Protein AF-K4B1J2-F1 (afdb_monomer_lite)

Structure (mmCIF, N/CA/C/O backbone):
data_AF-K4B1J2-F1
#
_entry.id   AF-K4B1J2-F1
#
loop_
_atom_site.group_PDB
_atom_site.id
_atom_site.type_symbol
_atom_site.label_atom_id
_atom_site.label_alt_id
_atom_site.label_comp_id
_atom_site.label_asym_id
_atom_site.label_entity_id
_atom_site.label_seq_id
_atom_site.pdbx_PDB_ins_code
_atom_site.Cartn_x
_atom_site.Cartn_y
_atom_site.Cartn_z
_atom_site.occupancy
_atom_site.B_iso_or_equiv
_atom_site.auth_seq_id
_atom_site.auth_comp_id
_atom_site.auth_asym_id
_atom_site.auth_atom_id
_atom_site.pdbx_PDB_model_num
ATOM 1 N N . MET A 1 1 ? 7.329 1.971 18.865 1.00 65.94 1 MET A N 1
ATOM 2 C CA . MET A 1 1 ? 6.231 2.694 19.542 1.00 65.94 1 MET A CA 1
ATOM 3 C C . MET A 1 1 ? 6.055 2.096 20.922 1.00 65.94 1 MET A C 1
ATOM 5 O O . MET A 1 1 ? 6.314 0.913 21.078 1.00 65.94 1 MET A O 1
ATOM 9 N N . ASP A 1 2 ? 5.655 2.904 21.894 1.00 85.88 2 ASP A N 1
ATOM 10 C CA . ASP A 1 2 ? 5.395 2.458 23.261 1.00 85.88 2 ASP A CA 1
ATOM 11 C C . ASP A 1 2 ? 3.992 1.836 23.347 1.00 85.88 2 ASP A C 1
ATOM 13 O O . ASP A 1 2 ? 2.988 2.536 23.201 1.00 85.88 2 ASP A O 1
ATOM 17 N N . GLU A 1 3 ? 3.916 0.516 23.526 1.00 83.94 3 GLU A N 1
ATOM 18 C CA . GLU A 1 3 ? 2.638 -0.205 23.576 1.00 83.94 3 GLU A CA 1
ATOM 19 C C . GLU A 1 3 ? 1.816 0.123 24.824 1.00 83.94 3 GLU A C 1
ATOM 21 O O . GLU A 1 3 ? 0.589 0.056 24.769 1.00 83.94 3 GLU A O 1
ATOM 26 N N . SER A 1 4 ? 2.462 0.566 25.909 1.00 87.62 4 SER A N 1
ATOM 27 C CA . SER A 1 4 ? 1.783 0.930 27.160 1.00 87.62 4 SER A CA 1
ATOM 28 C C . SER A 1 4 ? 0.868 2.153 27.017 1.00 87.62 4 SER A C 1
ATOM 30 O O . SER A 1 4 ? -0.013 2.374 27.844 1.00 87.62 4 SER A O 1
ATOM 32 N N . LYS A 1 5 ? 1.042 2.930 25.939 1.00 89.06 5 LYS A N 1
ATOM 33 C CA . LYS A 1 5 ? 0.238 4.119 25.619 1.00 89.06 5 LYS A CA 1
ATOM 34 C C . LYS A 1 5 ? -0.863 3.857 24.591 1.00 89.06 5 LYS A C 1
ATOM 36 O O . LYS A 1 5 ? -1.592 4.786 24.239 1.00 89.06 5 LYS A O 1
ATOM 41 N N . LYS A 1 6 ? -0.986 2.632 24.067 1.00 90.94 6 LYS A N 1
ATOM 42 C CA . LYS A 1 6 ? -2.029 2.299 23.090 1.00 90.94 6 LYS A CA 1
ATOM 4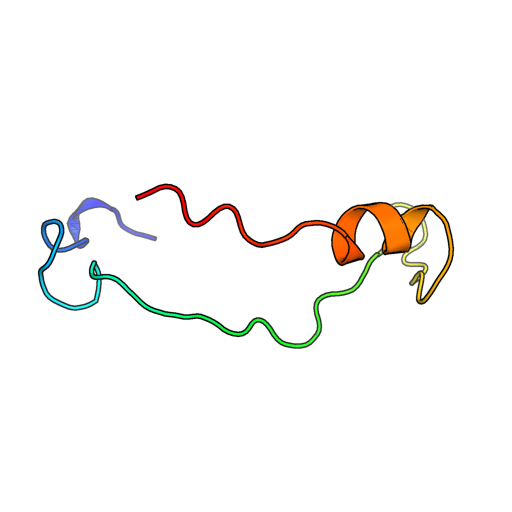3 C C . LYS A 1 6 ? -3.394 2.256 23.803 1.00 90.94 6 LYS A C 1
ATOM 45 O O . LYS A 1 6 ? -3.534 1.507 24.768 1.00 90.94 6 LYS A O 1
ATOM 50 N N . PRO A 1 7 ? -4.410 3.014 23.349 1.00 94.19 7 PRO A N 1
ATOM 51 C CA . PRO A 1 7 ? -5.744 2.931 23.935 1.00 94.19 7 PRO A CA 1
ATOM 52 C C . PRO A 1 7 ? -6.391 1.560 23.654 1.00 94.19 7 PRO A C 1
ATOM 54 O O . PRO A 1 7 ? -6.019 0.899 22.675 1.00 94.19 7 PRO A O 1
ATOM 57 N N . PRO A 1 8 ? -7.376 1.128 24.465 1.00 93.81 8 PRO A N 1
ATOM 58 C CA . PRO A 1 8 ? -8.158 -0.080 24.202 1.00 93.81 8 PRO A CA 1
ATOM 59 C C . PRO A 1 8 ? -8.754 -0.115 22.787 1.00 93.81 8 PRO A C 1
ATOM 61 O O . PRO A 1 8 ? -8.968 0.923 22.157 1.00 93.81 8 PRO A O 1
ATOM 64 N N . VAL A 1 9 ? -9.039 -1.319 22.285 1.00 93.81 9 VAL A N 1
ATOM 65 C CA . VAL A 1 9 ? -9.671 -1.509 20.968 1.00 93.81 9 VAL A CA 1
ATOM 66 C C . VAL A 1 9 ? -11.002 -0.751 20.908 1.00 93.81 9 VAL A C 1
ATOM 68 O O . VAL A 1 9 ? -11.805 -0.806 21.836 1.00 93.81 9 VAL A O 1
ATOM 71 N N . GLY A 1 10 ? -11.224 -0.023 19.817 1.00 94.25 10 GLY A N 1
ATOM 72 C CA . GLY A 1 10 ? -12.389 0.834 19.593 1.00 94.25 10 GLY A CA 1
ATOM 73 C C . GLY A 1 10 ? -12.267 2.247 20.173 1.00 94.25 10 GLY A C 1
ATOM 74 O O . GLY A 1 10 ? -13.126 3.082 19.895 1.00 94.25 10 GLY A O 1
ATOM 75 N N . GLN A 1 11 ? -11.214 2.552 20.939 1.00 94.75 11 GLN A N 1
ATOM 76 C CA . GLN A 1 11 ? -11.015 3.860 21.568 1.00 94.75 11 GLN A CA 1
ATOM 77 C C . GLN A 1 11 ? -9.872 4.653 20.923 1.00 94.75 11 GLN A C 1
ATOM 79 O O . GLN A 1 11 ? -8.882 4.106 20.433 1.00 94.75 11 GLN A O 1
ATOM 84 N N . GLY A 1 12 ? -9.989 5.983 20.948 1.00 93.31 12 GLY A N 1
ATOM 85 C CA . GLY A 1 12 ? -8.984 6.880 20.375 1.00 93.31 12 GLY A CA 1
ATOM 86 C C . GLY A 1 12 ? -8.708 6.578 18.896 1.00 93.31 12 GLY A C 1
ATOM 87 O O . GLY A 1 12 ? -9.632 6.511 18.084 1.00 93.31 12 GLY A O 1
ATOM 88 N N . LEU A 1 13 ? -7.427 6.410 18.551 1.00 93.31 13 LEU A N 1
ATOM 89 C CA . LEU A 1 13 ? -6.979 6.013 17.209 1.00 93.31 13 LEU A CA 1
ATOM 90 C C . LEU A 1 13 ? -6.892 4.488 17.019 1.00 93.31 13 LEU A C 1
ATOM 92 O O . LEU A 1 13 ? -6.670 4.042 15.899 1.00 93.31 13 LEU A O 1
ATOM 96 N N . ASN A 1 14 ? -7.089 3.679 18.069 1.00 93.94 14 ASN A N 1
ATOM 97 C CA . ASN A 1 14 ? -7.128 2.216 17.965 1.00 93.94 14 ASN A CA 1
ATOM 98 C C . ASN A 1 14 ? -8.531 1.747 17.547 1.00 93.94 14 ASN A C 1
ATOM 100 O O . ASN A 1 14 ? -9.208 1.010 18.259 1.00 93.94 14 ASN A O 1
ATOM 104 N N . LYS A 1 15 ? -8.998 2.248 16.406 1.00 92.50 15 LYS A N 1
ATOM 105 C CA . LYS A 1 15 ? -10.310 1.961 15.819 1.00 92.50 15 LYS A CA 1
ATOM 106 C C . LYS A 1 15 ? -10.155 1.699 14.326 1.00 92.50 15 LYS A C 1
ATOM 108 O O . LYS A 1 15 ? -9.116 2.010 13.748 1.00 92.50 15 LYS A O 1
ATOM 113 N N . THR A 1 16 ? -11.194 1.155 13.703 1.00 92.31 16 THR A N 1
ATOM 114 C CA . THR A 1 16 ? -11.201 0.893 12.263 1.00 92.31 16 THR A CA 1
ATOM 115 C C . THR A 1 16 ? -10.902 2.164 11.478 1.00 92.31 16 THR A C 1
ATOM 117 O O . THR A 1 16 ? -11.525 3.206 11.696 1.00 92.31 16 THR A O 1
ATOM 120 N N . ALA A 1 17 ? -9.955 2.059 10.555 1.00 90.25 17 ALA A N 1
ATOM 121 C CA . ALA A 1 17 ? -9.596 3.116 9.633 1.00 90.25 17 ALA A CA 1
ATOM 122 C C . ALA A 1 17 ? -9.194 2.505 8.293 1.00 90.25 17 ALA A C 1
ATOM 124 O O . ALA A 1 17 ? -8.591 1.431 8.239 1.00 90.25 17 ALA A O 1
ATOM 125 N N . GLU A 1 18 ? -9.509 3.217 7.220 1.00 91.31 18 GLU A N 1
ATOM 126 C CA . GLU A 1 18 ? -8.884 3.001 5.927 1.00 91.31 18 GLU A CA 1
ATOM 127 C C . GLU A 1 18 ? -7.599 3.825 5.881 1.00 91.31 18 GLU A C 1
ATOM 129 O O . GLU A 1 18 ? -7.580 4.994 6.274 1.00 91.31 18 GLU A O 1
ATOM 134 N N . ILE A 1 19 ? -6.514 3.207 5.427 1.00 90.06 19 ILE A N 1
ATOM 135 C CA . ILE A 1 19 ? -5.233 3.885 5.268 1.00 90.06 19 ILE A CA 1
ATOM 136 C C . ILE A 1 19 ? -4.800 3.807 3.813 1.00 90.06 19 ILE A C 1
ATOM 138 O O . ILE A 1 19 ? -4.938 2.778 3.158 1.00 90.06 19 ILE A O 1
ATOM 142 N N . THR A 1 20 ? -4.233 4.904 3.323 1.00 90.44 20 THR A N 1
ATOM 143 C CA . THR A 1 20 ? -3.546 4.942 2.034 1.00 90.44 20 THR A CA 1
ATOM 144 C C . THR A 1 20 ? -2.059 5.110 2.295 1.00 90.44 20 THR A C 1
ATOM 146 O O . THR A 1 20 ? -1.642 6.059 2.957 1.00 90.44 20 THR A O 1
ATOM 149 N N . LEU A 1 21 ? -1.254 4.187 1.776 1.00 89.94 21 LEU A N 1
ATOM 150 C CA . LEU A 1 21 ? 0.201 4.282 1.816 1.00 89.94 21 LEU A CA 1
ATOM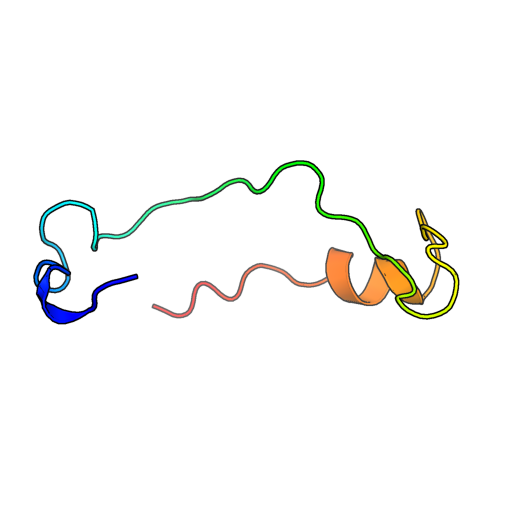 151 C C . LEU A 1 21 ? 0.693 4.841 0.481 1.00 89.94 21 LEU A C 1
ATOM 153 O O . LEU A 1 21 ? 0.424 4.273 -0.576 1.00 89.94 21 LEU A O 1
ATOM 157 N N . LEU A 1 22 ? 1.414 5.958 0.529 1.00 91.25 22 LEU A N 1
ATOM 158 C CA . LEU A 1 22 ? 2.020 6.575 -0.650 1.00 91.25 22 LEU A CA 1
ATOM 159 C C . LEU A 1 22 ? 3.439 6.044 -0.853 1.00 91.25 22 LEU A C 1
ATOM 161 O O . LEU A 1 22 ? 4.120 5.691 0.108 1.00 91.25 22 LEU A O 1
ATOM 165 N N . ASN A 1 23 ? 3.903 6.042 -2.104 1.00 90.38 23 ASN A N 1
ATOM 166 C CA . ASN A 1 23 ? 5.265 5.639 -2.471 1.00 90.38 23 ASN A CA 1
ATOM 167 C C . ASN A 1 23 ? 5.630 4.196 -2.079 1.00 90.38 23 ASN A C 1
ATOM 169 O O . ASN A 1 23 ? 6.796 3.912 -1.802 1.00 90.38 23 ASN A O 1
ATOM 173 N N . VAL A 1 24 ? 4.657 3.281 -2.078 1.00 90.75 24 VAL A N 1
ATOM 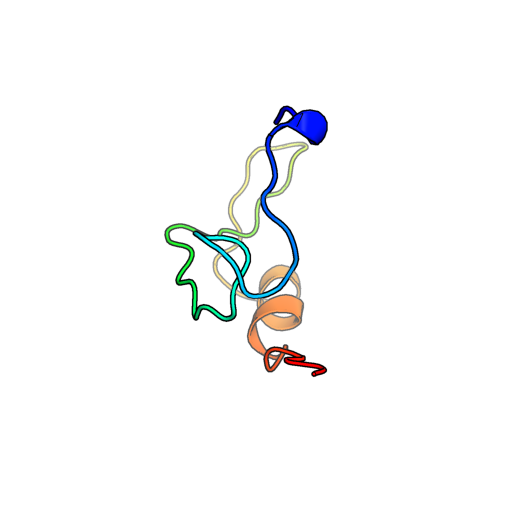174 C CA . VAL A 1 24 ? 4.921 1.844 -1.934 1.00 90.75 24 VAL A CA 1
ATOM 175 C C . VAL A 1 24 ? 5.601 1.350 -3.211 1.00 90.75 24 VAL A C 1
ATOM 177 O O . VAL A 1 24 ? 4.992 1.344 -4.279 1.00 90.75 24 VAL A O 1
ATOM 180 N N . ARG A 1 25 ? 6.876 0.964 -3.103 1.00 91.25 25 ARG A N 1
ATOM 181 C CA . ARG A 1 25 ? 7.724 0.548 -4.231 1.00 91.25 25 ARG A CA 1
ATOM 182 C C . ARG A 1 25 ? 8.297 -0.842 -3.992 1.00 91.25 25 ARG A C 1
ATOM 184 O O . ARG A 1 25 ? 8.614 -1.202 -2.860 1.00 91.25 25 ARG A O 1
ATOM 191 N N . CYS A 1 26 ? 8.473 -1.610 -5.065 1.00 93.00 26 CYS A N 1
ATOM 192 C CA . CYS A 1 26 ? 9.197 -2.877 -5.015 1.00 93.00 26 CYS A CA 1
ATOM 193 C C . CYS A 1 26 ? 10.687 -2.605 -5.226 1.00 93.00 26 CYS A C 1
ATOM 195 O O . CYS A 1 26 ? 11.096 -2.284 -6.339 1.00 93.00 26 CYS A O 1
ATOM 197 N N . MET A 1 27 ? 11.499 -2.741 -4.177 1.00 94.38 27 MET A N 1
ATOM 198 C CA . MET A 1 27 ? 12.946 -2.517 -4.250 1.00 94.38 27 MET A CA 1
ATOM 199 C C . MET A 1 27 ? 13.726 -3.810 -4.022 1.00 94.38 27 MET A C 1
ATOM 201 O O . MET A 1 27 ? 13.332 -4.662 -3.225 1.00 94.38 27 MET A O 1
ATOM 205 N N . ASN A 1 28 ? 14.848 -3.952 -4.719 1.00 93.19 28 ASN A N 1
ATOM 206 C CA . ASN A 1 28 ? 15.855 -4.953 -4.405 1.00 93.19 28 ASN A CA 1
ATOM 207 C C . ASN A 1 28 ? 16.841 -4.381 -3.380 1.00 93.19 28 ASN A C 1
ATOM 209 O O . ASN A 1 28 ? 17.592 -3.461 -3.690 1.00 93.19 28 ASN A O 1
ATOM 213 N N . ASN A 1 29 ? 16.882 -4.954 -2.180 1.00 92.69 29 ASN A N 1
ATOM 214 C CA . ASN A 1 29 ? 17.738 -4.447 -1.104 1.00 92.69 29 ASN A CA 1
ATOM 215 C C . ASN A 1 29 ? 19.243 -4.585 -1.389 1.00 92.69 29 ASN A C 1
ATOM 217 O O . ASN A 1 29 ? 20.034 -3.881 -0.774 1.00 92.69 29 ASN A O 1
ATOM 221 N N . SER A 1 30 ? 19.658 -5.488 -2.280 1.00 95.69 30 SER A N 1
ATOM 222 C CA . SER A 1 30 ? 21.079 -5.731 -2.552 1.00 95.69 30 SER A CA 1
ATOM 223 C C . SER A 1 30 ? 21.691 -4.739 -3.540 1.00 95.69 30 SER A C 1
ATOM 225 O O . SER A 1 30 ? 22.900 -4.546 -3.518 1.00 95.69 30 SER A O 1
ATOM 227 N N . ASN A 1 31 ? 20.892 -4.149 -4.433 1.00 94.25 31 ASN A N 1
ATOM 228 C CA . ASN A 1 31 ? 21.385 -3.237 -5.476 1.00 94.25 31 ASN A CA 1
ATOM 229 C C . ASN A 1 31 ? 20.543 -1.962 -5.631 1.00 94.25 31 ASN A C 1
ATOM 231 O O . ASN A 1 31 ? 20.693 -1.261 -6.627 1.00 94.25 31 ASN A O 1
ATOM 235 N N . GLU A 1 32 ? 19.638 -1.704 -4.684 1.00 94.81 32 GLU A N 1
ATOM 236 C CA . GLU A 1 32 ? 18.736 -0.544 -4.635 1.00 94.81 32 GLU A CA 1
ATOM 237 C C . GLU A 1 32 ? 17.878 -0.346 -5.896 1.00 94.81 32 GLU A C 1
ATOM 239 O O . GLU A 1 32 ? 17.287 0.712 -6.111 1.00 94.81 32 GLU A O 1
ATOM 244 N N . LYS A 1 33 ? 17.764 -1.373 -6.744 1.00 95.81 33 LYS A N 1
ATOM 245 C CA . LYS A 1 33 ? 16.993 -1.287 -7.980 1.00 95.81 33 LYS A CA 1
ATOM 246 C C . LYS A 1 33 ? 15.500 -1.300 -7.680 1.00 95.81 33 LYS A C 1
ATOM 248 O O . LYS A 1 33 ? 14.995 -2.215 -7.027 1.00 95.81 33 LYS A O 1
ATOM 253 N N . GLU A 1 34 ? 14.789 -0.337 -8.253 1.00 95.31 34 GLU A N 1
ATOM 254 C CA . GLU A 1 34 ? 13.330 -0.298 -8.263 1.00 95.31 34 GLU A CA 1
ATOM 255 C C . GLU A 1 34 ? 12.756 -1.167 -9.396 1.00 95.31 34 GLU A C 1
ATOM 257 O O . GLU A 1 34 ? 13.234 -1.152 -10.535 1.00 95.31 34 GLU A O 1
ATOM 262 N N . TYR A 1 35 ? 11.703 -1.921 -9.080 1.00 94.44 35 TYR A N 1
ATOM 263 C CA . TYR A 1 35 ? 10.868 -2.622 -10.048 1.00 94.44 35 TYR A CA 1
ATOM 264 C C . TYR A 1 35 ? 9.514 -1.925 -10.146 1.00 94.44 35 TYR A C 1
ATOM 266 O O . TYR A 1 35 ? 8.786 -1.834 -9.158 1.00 94.44 35 TYR A O 1
ATOM 274 N N . ILE A 1 36 ? 9.172 -1.480 -11.355 1.00 93.56 36 ILE A N 1
ATOM 275 C CA . ILE A 1 36 ? 7.897 -0.809 -11.648 1.00 93.56 36 ILE A CA 1
ATOM 276 C C . ILE A 1 36 ? 6.870 -1.735 -12.320 1.00 93.56 36 ILE A C 1
ATOM 278 O O . ILE A 1 36 ? 5.688 -1.403 -12.356 1.00 93.56 36 ILE A O 1
ATOM 282 N N . ASP A 1 37 ? 7.301 -2.901 -12.821 1.00 93.12 37 ASP A N 1
ATOM 283 C CA . ASP A 1 37 ? 6.438 -3.909 -13.449 1.00 93.12 37 ASP A CA 1
ATOM 284 C C . ASP A 1 37 ? 7.042 -5.332 -13.363 1.00 93.12 37 ASP A C 1
ATOM 286 O O . ASP A 1 37 ? 8.163 -5.531 -12.876 1.00 93.12 37 ASP A O 1
ATOM 290 N N . GLY A 1 38 ? 6.298 -6.329 -13.846 1.00 92.06 38 GLY A N 1
ATOM 291 C CA . GLY A 1 38 ? 6.708 -7.724 -13.973 1.00 92.06 38 GLY A CA 1
ATOM 292 C C . GLY A 1 38 ? 6.367 -8.586 -12.751 1.00 92.06 38 GLY A C 1
ATOM 293 O O . GLY A 1 38 ? 5.694 -8.134 -11.821 1.00 92.06 38 GLY A O 1
ATOM 294 N N . PRO A 1 39 ? 6.849 -9.846 -12.704 1.00 92.00 39 PRO A N 1
ATOM 295 C CA . PRO A 1 39 ? 6.478 -10.812 -11.661 1.00 92.00 39 PRO A CA 1
ATOM 296 C C . PRO A 1 39 ? 6.748 -10.328 -10.231 1.00 92.00 39 PRO A C 1
ATOM 298 O O . PRO A 1 39 ? 6.030 -10.686 -9.300 1.00 92.00 39 PRO A O 1
ATOM 301 N N . MET A 1 40 ? 7.771 -9.486 -10.058 1.00 89.06 40 MET A N 1
ATOM 302 C CA . MET A 1 40 ? 8.143 -8.913 -8.764 1.00 89.06 40 MET A CA 1
ATOM 303 C C . MET A 1 40 ? 7.112 -7.919 -8.225 1.00 89.06 40 MET A C 1
ATOM 305 O O . MET A 1 40 ? 6.973 -7.825 -7.009 1.00 89.06 40 MET A O 1
ATOM 309 N N . VAL A 1 41 ? 6.397 -7.217 -9.108 1.00 91.38 41 VAL A N 1
ATOM 310 C CA . VAL A 1 41 ? 5.372 -6.222 -8.760 1.00 91.38 41 VAL A CA 1
ATOM 311 C C . VAL A 1 41 ? 3.977 -6.847 -8.765 1.00 91.38 41 VAL A C 1
ATOM 313 O O . VAL A 1 41 ? 3.189 -6.606 -7.852 1.00 91.38 41 VAL A O 1
ATOM 316 N N . ASN A 1 42 ? 3.679 -7.703 -9.746 1.00 90.62 42 ASN A N 1
ATOM 317 C CA . ASN A 1 42 ? 2.342 -8.274 -9.941 1.00 90.62 42 ASN A CA 1
ATOM 318 C C . ASN A 1 42 ? 1.859 -9.085 -8.731 1.00 90.62 42 ASN A C 1
ATOM 320 O O . ASN A 1 42 ? 0.716 -8.932 -8.310 1.00 90.62 42 ASN A O 1
ATOM 324 N N . LYS A 1 43 ? 2.762 -9.820 -8.067 1.00 87.19 43 LYS A N 1
ATOM 325 C CA . LYS A 1 43 ? 2.455 -10.551 -6.824 1.00 87.19 43 LYS A CA 1
ATOM 326 C C . LYS A 1 43 ? 1.958 -9.680 -5.664 1.00 87.19 43 LYS A C 1
ATOM 328 O O . LYS A 1 43 ? 1.510 -10.234 -4.674 1.00 87.19 43 LYS A O 1
ATOM 333 N N . TYR A 1 44 ? 2.071 -8.353 -5.738 1.00 86.12 44 TYR A N 1
ATOM 334 C CA . TYR A 1 44 ? 1.567 -7.429 -4.716 1.00 86.12 44 TYR A CA 1
ATOM 335 C C . TYR A 1 44 ? 0.366 -6.604 -5.194 1.00 8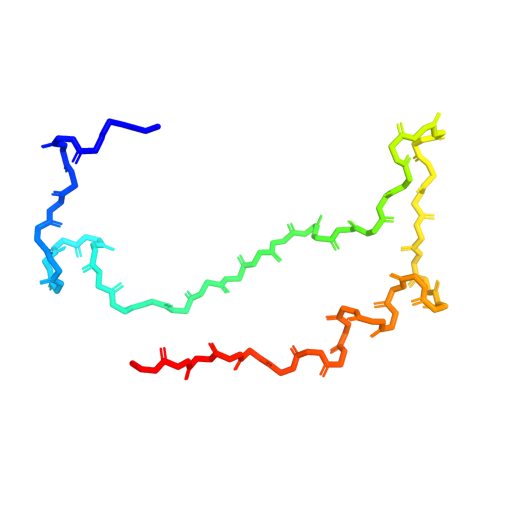6.12 44 TYR A C 1
ATOM 337 O O . TYR A 1 44 ? -0.378 -6.093 -4.362 1.00 86.12 44 TYR A O 1
ATOM 345 N N . 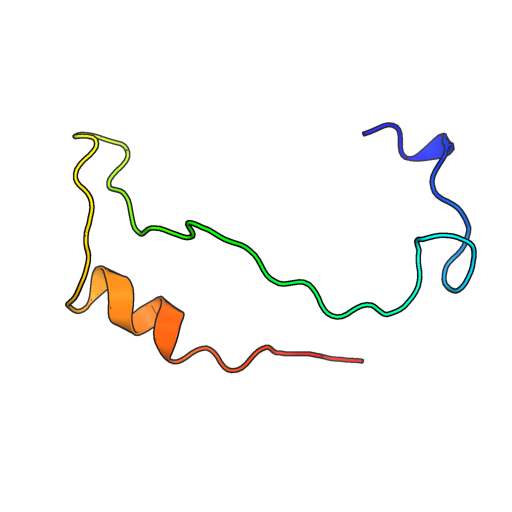ARG A 1 45 ? 0.154 -6.486 -6.512 1.00 82.31 45 ARG A N 1
ATOM 346 C CA . ARG A 1 45 ? -0.990 -5.774 -7.106 1.00 82.31 45 ARG A CA 1
ATOM 347 C C . ARG A 1 45 ? -2.292 -6.560 -7.001 1.00 82.31 45 ARG A C 1
ATOM 349 O O . ARG A 1 45 ? -3.338 -5.969 -6.755 1.00 82.31 45 ARG A O 1
ATOM 356 N N . ASP A 1 46 ? -2.214 -7.881 -7.132 1.00 71.81 46 ASP A N 1
ATOM 357 C CA . ASP A 1 46 ? -3.398 -8.748 -7.169 1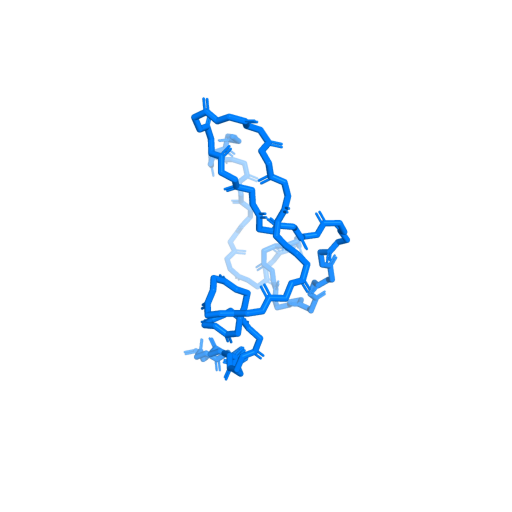.00 71.81 46 ASP A CA 1
ATOM 358 C C . ASP A 1 46 ? -3.930 -9.110 -5.771 1.00 71.81 46 ASP A C 1
ATOM 360 O O . ASP A 1 46 ? -4.965 -9.766 -5.626 1.00 71.81 46 ASP A O 1
ATOM 364 N N . HIS A 1 47 ? -3.254 -8.657 -4.710 1.00 63.50 47 HIS A N 1
ATOM 365 C CA . HIS A 1 47 ? -3.728 -8.840 -3.346 1.00 63.50 47 HIS A CA 1
ATOM 366 C C . HIS A 1 47 ? -4.845 -7.845 -3.034 1.00 63.50 47 HIS A C 1
ATOM 368 O O . HIS A 1 47 ? -4.618 -6.723 -2.583 1.00 63.50 47 HIS A O 1
ATOM 374 N N . LYS A 1 48 ? -6.088 -8.301 -3.216 1.00 56.56 48 LYS A N 1
ATOM 375 C CA . LYS A 1 48 ? -7.261 -7.679 -2.597 1.00 56.56 48 LYS A CA 1
ATOM 376 C C . LYS A 1 48 ? -7.000 -7.578 -1.083 1.00 56.56 48 LYS A C 1
ATOM 378 O O . LYS A 1 48 ? -6.590 -8.584 -0.494 1.00 56.56 48 LYS A O 1
ATOM 383 N N . PRO A 1 49 ? -7.216 -6.421 -0.431 1.00 57.75 49 PRO A N 1
ATOM 384 C CA . PRO A 1 49 ? -6.990 -6.311 1.001 1.00 57.75 49 PRO A CA 1
ATOM 385 C C . PRO A 1 49 ? -7.872 -7.331 1.724 1.00 57.75 49 PRO A C 1
ATOM 387 O O . PRO A 1 49 ? -9.101 -7.289 1.646 1.00 57.75 49 PRO A O 1
ATOM 390 N N . LEU A 1 50 ? -7.231 -8.275 2.416 1.00 49.19 50 LEU A N 1
ATOM 391 C CA . LEU A 1 50 ? -7.866 -9.138 3.405 1.00 49.19 50 LEU A CA 1
ATOM 392 C C . LEU A 1 50 ? -8.205 -8.261 4.612 1.00 49.19 50 LEU A C 1
ATOM 394 O O . LEU A 1 50 ? -7.539 -8.312 5.642 1.00 49.19 50 LEU A O 1
ATOM 398 N N . MET A 1 51 ? -9.249 -7.444 4.480 1.00 47.44 51 MET A N 1
ATOM 399 C CA . MET A 1 51 ? -9.978 -6.944 5.637 1.00 47.44 51 MET A CA 1
ATOM 400 C C . MET A 1 51 ? -10.708 -8.149 6.237 1.00 47.44 51 MET A C 1
ATOM 402 O O . MET A 1 51 ? -11.882 -8.384 5.958 1.00 47.44 51 MET A O 1
ATOM 406 N N . LYS A 1 52 ? -9.980 -8.995 6.973 1.00 40.97 52 LYS A N 1
ATOM 407 C CA . LYS A 1 52 ? -10.614 -9.945 7.879 1.00 40.97 52 LYS A CA 1
ATOM 408 C C . LYS A 1 52 ? -10.931 -9.187 9.162 1.00 40.97 52 LYS A C 1
ATOM 410 O O . LYS A 1 52 ? -10.036 -8.622 9.787 1.00 40.97 52 LYS A O 1
ATOM 415 N N . GLN A 1 53 ? -12.235 -9.117 9.397 1.00 39.81 53 GLN A N 1
ATOM 416 C CA . GLN A 1 53 ? -12.923 -8.556 10.550 1.00 39.81 53 GLN A CA 1
ATOM 417 C C . GLN A 1 53 ? -12.521 -9.275 11.839 1.00 39.81 53 GLN A C 1
ATOM 419 O O . GLN A 1 53 ? -12.226 -10.491 11.753 1.00 39.81 53 GLN A O 1
#

Radius of gyration: 16.48 Å; chains: 1; bounding box: 34×18×41 Å

Sequence (53 aa):
MDESKKPPVGQGLNKTAEITLLNVRCMNNSNEKEYIDGPMVNKYRDHKPLMKQ

pLDDT: mean 85.34, std 14.76, range [39.81, 95.81]

Organism: Solanum lycopersicum (NCBI:txid4081)

Secondary structure (DSSP, 8-state):
--GGGPPPTTSTTSS------SS--EE-TTT--EE-SSHHHHHHHS-------

Foldseek 3Di:
DDPVPDDPCPDDVNYDDDDDDPPDWQADPVPRDTDPDDPSCVVPVPDDDPPPD

InterPro domains:
  IPR007230 Nuclear pore complex protein Nup98-Nup96-like, autopeptidase S59 domain [PF04096] (2-37)
  IPR007230 Nuclear pore complex protein Nup98-Nup96-like, autopeptidase S59 domain [PS51434] (1-53)
  IPR036903 Nuclear pore complex protein Nup98-Nup96-like, autopeptidase S59 domain superfamily [G3DSA:3.30.1610.10] (1-53)
  IPR036903 Nuclear pore complex protein Nup98-Nup96-like, autopeptidase S59 domain superfamily [SSF82215] (2-44)
  IPR037665 Nucleoporin peptidase S59-like [PTHR23198] (1-47)